Protein AF-A0A7H8KN00-F1 (afdb_monomer_lite)

Structure (mmCIF, N/CA/C/O backbone):
data_AF-A0A7H8KN00-F1
#
_entry.id   AF-A0A7H8KN00-F1
#
loop_
_atom_site.group_PDB
_atom_site.id
_atom_site.type_symbol
_atom_site.label_atom_id
_atom_site.label_alt_id
_atom_site.label_comp_id
_atom_site.label_asym_id
_atom_site.label_entity_id
_atom_site.label_seq_id
_atom_site.pdbx_PDB_ins_code
_atom_site.Cartn_x
_atom_site.Cartn_y
_atom_site.Cartn_z
_atom_site.occupancy
_atom_site.B_iso_or_equiv
_atom_site.auth_seq_id
_atom_site.auth_comp_id
_atom_site.auth_asym_id
_atom_site.auth_atom_id
_atom_site.pdbx_PDB_model_num
ATOM 1 N N . MET A 1 1 ? 14.198 -11.177 31.071 1.00 37.75 1 MET A N 1
ATOM 2 C CA . MET A 1 1 ? 13.698 -10.735 29.752 1.00 37.75 1 MET A CA 1
ATOM 3 C C . MET A 1 1 ? 12.282 -11.263 29.580 1.00 37.75 1 MET A C 1
ATOM 5 O O . MET A 1 1 ? 12.148 -12.464 29.371 1.00 37.75 1 MET A O 1
ATOM 9 N N . PRO A 1 2 ? 11.218 -10.468 29.792 1.00 42.84 2 PRO A N 1
ATOM 10 C CA . PRO A 1 2 ? 9.869 -11.000 29.688 1.00 42.84 2 PRO A CA 1
ATOM 11 C C . PRO A 1 2 ? 9.470 -11.055 28.212 1.00 42.84 2 PRO A C 1
ATOM 13 O O . PRO A 1 2 ? 9.406 -10.031 27.537 1.00 42.84 2 PRO A O 1
ATOM 16 N N . ALA A 1 3 ? 9.197 -12.261 27.717 1.00 46.72 3 ALA A N 1
ATOM 17 C CA . ALA A 1 3 ? 8.541 -12.461 26.437 1.00 46.72 3 ALA A CA 1
ATOM 18 C C . ALA A 1 3 ? 7.151 -11.815 26.507 1.00 46.72 3 ALA A C 1
ATOM 20 O O . ALA A 1 3 ? 6.270 -12.284 27.234 1.00 46.72 3 ALA A O 1
ATOM 21 N N . HIS A 1 4 ? 6.966 -10.717 25.778 1.00 47.62 4 HIS A N 1
ATOM 22 C CA . HIS A 1 4 ? 5.667 -10.102 25.558 1.00 47.62 4 HIS A CA 1
ATOM 23 C C . HIS A 1 4 ? 4.838 -11.100 24.740 1.00 47.62 4 HIS A C 1
ATOM 25 O O . HIS A 1 4 ? 4.836 -11.065 23.514 1.00 47.62 4 HIS A O 1
ATOM 31 N N . ARG A 1 5 ? 4.173 -12.056 25.408 1.00 51.81 5 ARG A N 1
ATOM 32 C CA . ARG A 1 5 ? 3.122 -12.868 24.787 1.00 51.81 5 ARG A CA 1
ATOM 33 C C . ARG A 1 5 ? 2.062 -11.879 24.323 1.00 51.81 5 ARG A C 1
ATOM 35 O O . ARG A 1 5 ? 1.227 -11.449 25.118 1.00 51.81 5 ARG A O 1
ATOM 42 N N . ALA A 1 6 ? 2.163 -11.447 23.068 1.00 53.91 6 ALA A N 1
ATOM 43 C CA . ALA A 1 6 ? 1.174 -10.602 22.430 1.00 53.91 6 ALA A CA 1
ATOM 44 C C . ALA A 1 6 ? -0.190 -11.240 22.703 1.00 53.91 6 ALA A C 1
ATOM 46 O O . ALA A 1 6 ? -0.405 -12.412 22.387 1.00 53.91 6 ALA A O 1
ATOM 47 N N . ARG A 1 7 ? -1.065 -10.509 23.405 1.00 56.62 7 ARG A N 1
ATOM 48 C CA . ARG A 1 7 ? -2.392 -11.007 23.782 1.00 56.62 7 ARG A CA 1
ATOM 49 C C . ARG A 1 7 ? -3.075 -11.544 22.518 1.00 56.62 7 ARG A C 1
ATOM 51 O O . ARG A 1 7 ? -3.018 -10.854 21.502 1.00 56.62 7 ARG A O 1
ATOM 58 N N . PRO A 1 8 ? -3.740 -12.710 22.561 1.00 59.53 8 PRO A N 1
ATOM 59 C CA . PRO A 1 8 ? -4.266 -13.369 21.362 1.00 59.53 8 PRO A CA 1
ATOM 60 C C . PRO A 1 8 ? -5.185 -12.461 20.534 1.00 59.53 8 PRO A C 1
ATOM 62 O O . PRO A 1 8 ? -5.143 -12.501 19.315 1.00 59.53 8 PRO A O 1
ATOM 65 N N . HIS A 1 9 ? -5.915 -11.559 21.193 1.00 57.94 9 HIS A N 1
ATOM 66 C CA . HIS A 1 9 ? -6.816 -10.597 20.557 1.00 57.94 9 HIS A CA 1
ATOM 67 C C . HIS A 1 9 ? -6.057 -9.599 19.670 1.00 57.94 9 HIS A C 1
ATOM 69 O O . HIS A 1 9 ? -6.457 -9.356 18.545 1.00 57.94 9 HIS A O 1
ATOM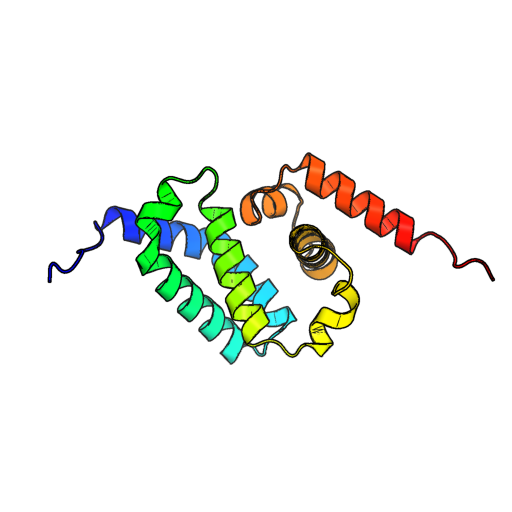 75 N N . ARG A 1 10 ? -4.878 -9.134 20.109 1.00 63.31 10 ARG A N 1
ATOM 76 C CA . ARG A 1 10 ? -4.038 -8.224 19.316 1.00 63.31 10 ARG A CA 1
ATOM 77 C C . ARG A 1 10 ? -3.553 -8.880 18.026 1.00 63.31 10 ARG A C 1
ATOM 79 O O . ARG A 1 10 ? -3.495 -8.225 16.997 1.00 63.31 10 ARG A O 1
ATOM 86 N N . ARG A 1 11 ? -3.201 -10.169 18.077 1.00 67.75 11 ARG A N 1
ATOM 87 C CA . ARG A 1 11 ? -2.819 -10.911 16.868 1.00 67.75 11 ARG A CA 1
ATOM 88 C C . ARG A 1 11 ? -4.012 -11.107 15.934 1.00 67.75 11 ARG A C 1
ATOM 90 O O . ARG A 1 11 ? -3.840 -10.954 14.736 1.00 67.75 11 ARG A O 1
ATOM 97 N N . LEU A 1 12 ? -5.203 -11.365 16.478 1.00 71.81 12 LEU A N 1
ATOM 98 C CA . LEU A 1 12 ? -6.435 -11.472 15.692 1.00 71.81 12 LEU A CA 1
ATOM 99 C C . LEU A 1 12 ? -6.794 -10.153 14.993 1.00 71.81 12 LEU A C 1
ATOM 101 O O . LEU A 1 12 ? -7.153 -10.193 13.823 1.00 71.81 12 LEU A O 1
ATOM 105 N N . ASP A 1 13 ? -6.626 -9.004 15.655 1.00 81.44 13 ASP A N 1
ATOM 106 C CA . ASP A 1 13 ? -6.885 -7.687 15.050 1.00 81.44 13 ASP A CA 1
ATOM 107 C C . ASP A 1 13 ? -5.926 -7.399 13.882 1.00 81.44 13 ASP A C 1
ATOM 109 O O . ASP A 1 13 ? -6.341 -6.891 12.841 1.00 81.44 13 ASP A O 1
ATOM 113 N N . LEU A 1 14 ? -4.648 -7.772 14.028 1.00 81.56 14 LEU A N 1
ATOM 114 C CA . LEU A 1 14 ? -3.653 -7.634 12.962 1.00 81.56 14 LEU A CA 1
ATOM 115 C C . LEU A 1 14 ? -3.961 -8.564 11.783 1.00 81.56 14 LEU A C 1
ATOM 117 O O . LEU A 1 14 ? -3.899 -8.131 10.637 1.00 81.56 14 LEU A O 1
ATOM 121 N N . THR A 1 15 ? -4.316 -9.825 12.050 1.00 85.00 15 THR A N 1
ATOM 122 C CA . THR A 1 15 ? -4.708 -10.786 11.007 1.00 85.00 15 THR A CA 1
ATOM 123 C C . THR A 1 15 ? -5.985 -10.344 10.293 1.00 85.00 15 THR A C 1
ATOM 125 O O . THR A 1 15 ? -6.054 -10.417 9.072 1.00 85.00 15 THR A O 1
ATOM 128 N N . ALA A 1 16 ? -6.972 -9.821 11.022 1.00 87.19 16 ALA A N 1
ATOM 129 C CA . ALA A 1 16 ? -8.196 -9.294 10.430 1.00 87.19 16 ALA A CA 1
ATOM 130 C C . ALA A 1 16 ? -7.914 -8.089 9.519 1.00 87.19 16 ALA A C 1
ATOM 132 O O . ALA A 1 16 ? -8.439 -8.030 8.408 1.00 87.19 16 ALA A O 1
ATOM 133 N N . LEU A 1 17 ? -7.049 -7.162 9.951 1.00 85.62 17 LEU A N 1
ATOM 134 C CA . LEU A 1 17 ? -6.622 -6.034 9.121 1.00 85.62 17 LEU A CA 1
ATOM 135 C C . LEU A 1 17 ? -5.854 -6.510 7.881 1.00 85.62 17 LEU A C 1
ATOM 137 O O . LEU A 1 17 ? -6.114 -6.032 6.773 1.00 85.62 17 LEU A O 1
ATOM 141 N N . HIS A 1 18 ? -4.929 -7.457 8.067 1.00 87.31 18 HIS A N 1
ATOM 142 C CA . HIS A 1 18 ? -4.182 -8.075 6.979 1.00 87.31 18 HIS A CA 1
ATOM 143 C C . HIS A 1 18 ? -5.142 -8.637 5.934 1.00 87.31 18 HIS A C 1
ATOM 145 O O . HIS A 1 18 ? -5.074 -8.236 4.778 1.00 87.31 18 HIS A O 1
ATOM 151 N N . ASP A 1 19 ? -6.079 -9.495 6.333 1.00 88.31 19 ASP A N 1
ATOM 152 C CA . ASP A 1 19 ? -6.991 -10.175 5.413 1.00 88.31 19 ASP A CA 1
ATOM 153 C C . ASP A 1 19 ? -7.952 -9.208 4.713 1.00 88.31 19 ASP A C 1
ATOM 155 O O . ASP A 1 19 ? -8.208 -9.362 3.515 1.00 88.31 19 ASP A O 1
ATOM 159 N N . LEU A 1 20 ? -8.421 -8.172 5.417 1.00 87.88 20 LEU A N 1
ATOM 160 C CA . LEU A 1 20 ? -9.302 -7.141 4.865 1.00 87.88 20 LEU A CA 1
ATOM 161 C C . LEU A 1 20 ? -8.651 -6.383 3.699 1.00 87.88 20 LEU A C 1
ATOM 163 O O . LEU A 1 20 ? -9.302 -6.109 2.688 1.00 87.88 20 LEU A O 1
ATOM 167 N N . HIS A 1 21 ? -7.363 -6.057 3.816 1.00 87.44 21 HIS A N 1
ATOM 168 C CA . HIS A 1 21 ? -6.653 -5.231 2.836 1.00 87.44 21 HIS A CA 1
ATOM 169 C C . HIS A 1 21 ? -5.626 -6.001 1.995 1.00 87.44 21 HIS A C 1
ATOM 171 O O . HIS A 1 21 ? -5.031 -5.423 1.082 1.00 87.44 21 HIS A O 1
ATOM 177 N N . ARG A 1 22 ? -5.472 -7.315 2.213 1.00 88.69 22 ARG A N 1
ATOM 178 C CA . ARG A 1 22 ? -4.463 -8.178 1.574 1.00 88.69 22 ARG A CA 1
ATOM 179 C C . ARG A 1 22 ? -4.409 -8.003 0.065 1.00 88.69 22 ARG A C 1
ATOM 181 O O . ARG A 1 22 ? -3.341 -7.859 -0.522 1.00 88.69 22 ARG A O 1
ATOM 188 N N . ARG A 1 23 ? -5.579 -7.992 -0.579 1.00 90.12 23 ARG A N 1
ATOM 189 C CA . ARG A 1 23 ? -5.690 -7.844 -2.036 1.00 90.12 23 ARG A CA 1
ATOM 190 C C . ARG A 1 23 ? -5.150 -6.498 -2.524 1.00 90.12 23 ARG A C 1
ATOM 192 O O . ARG A 1 23 ? -4.568 -6.440 -3.603 1.00 90.12 23 ARG A O 1
ATOM 199 N N . HIS A 1 24 ? -5.358 -5.428 -1.764 1.00 90.19 24 HIS A N 1
ATOM 200 C CA . HIS A 1 24 ? -4.896 -4.089 -2.122 1.00 90.19 24 HIS A CA 1
ATOM 201 C C . HIS A 1 24 ? -3.389 -3.947 -1.898 1.00 90.19 24 HIS A C 1
ATOM 203 O O . HIS A 1 24 ? -2.700 -3.432 -2.776 1.00 90.19 24 HIS A O 1
ATOM 209 N N . TYR A 1 25 ? -2.870 -4.490 -0.793 1.00 90.31 25 TYR A N 1
ATOM 210 C CA . TYR A 1 25 ? -1.431 -4.533 -0.527 1.00 90.31 25 TYR A CA 1
ATOM 211 C C . TYR A 1 25 ? -0.668 -5.307 -1.605 1.00 90.31 25 TYR A C 1
ATOM 213 O O . TYR A 1 25 ? 0.314 -4.797 -2.140 1.00 90.31 25 TYR A O 1
ATOM 221 N N . LEU A 1 26 ? -1.158 -6.488 -1.998 1.00 91.00 26 LEU A N 1
ATOM 222 C CA . LEU A 1 26 ? -0.521 -7.292 -3.045 1.00 91.00 26 LEU A CA 1
ATOM 223 C C . LEU A 1 26 ? -0.534 -6.596 -4.403 1.00 91.00 26 LEU A C 1
ATOM 225 O O . LEU A 1 26 ? 0.504 -6.517 -5.048 1.00 91.00 26 LEU A O 1
ATOM 229 N N . ARG A 1 27 ? -1.668 -6.014 -4.807 1.00 91.00 27 ARG A N 1
ATOM 230 C CA . ARG A 1 27 ? -1.751 -5.250 -6.062 1.00 91.00 27 ARG A CA 1
ATOM 231 C C . ARG A 1 27 ? -0.766 -4.084 -6.109 1.00 91.00 27 ARG A C 1
ATOM 233 O O . ARG A 1 27 ? -0.199 -3.807 -7.161 1.00 91.00 27 ARG A O 1
ATOM 240 N N . TYR A 1 28 ? -0.567 -3.397 -4.984 1.00 90.19 28 TYR A N 1
ATOM 241 C CA . TYR A 1 28 ? 0.445 -2.349 -4.889 1.00 90.19 28 TYR A CA 1
ATOM 242 C C . TYR A 1 28 ? 1.865 -2.913 -4.993 1.00 90.19 28 TYR A C 1
ATOM 244 O O . TYR A 1 28 ? 2.682 -2.384 -5.743 1.00 90.19 28 TYR A O 1
ATOM 252 N N . ALA A 1 29 ? 2.158 -3.998 -4.278 1.00 92.12 29 ALA A N 1
ATOM 253 C CA . ALA A 1 29 ? 3.474 -4.621 -4.299 1.00 92.12 29 ALA A CA 1
ATOM 254 C C . ALA A 1 29 ? 3.836 -5.158 -5.696 1.00 92.12 29 ALA A C 1
ATOM 256 O O . ALA A 1 29 ? 4.934 -4.902 -6.182 1.00 92.12 29 ALA A O 1
ATOM 257 N N . GLU A 1 30 ? 2.900 -5.805 -6.391 1.00 92.00 30 GLU A N 1
ATOM 258 C CA . GLU A 1 30 ? 3.064 -6.331 -7.757 1.00 92.00 30 GLU A CA 1
ATOM 259 C C . GLU A 1 30 ? 3.282 -5.239 -8.819 1.00 92.00 30 GLU A C 1
ATOM 261 O O . GLU A 1 30 ? 3.849 -5.504 -9.880 1.00 92.00 30 GLU A O 1
ATOM 266 N N . LEU A 1 31 ? 2.873 -3.994 -8.549 1.00 89.81 31 LEU A N 1
ATOM 267 C CA . LEU A 1 31 ? 3.163 -2.869 -9.440 1.00 89.81 31 LEU A CA 1
ATOM 268 C C . LEU A 1 31 ? 4.671 -2.562 -9.489 1.00 89.81 31 LEU A C 1
ATOM 270 O O . LEU A 1 31 ? 5.215 -2.169 -10.528 1.00 89.81 31 LEU A O 1
ATOM 274 N N . LEU A 1 32 ? 5.348 -2.730 -8.354 1.00 88.44 32 LEU A N 1
ATOM 275 C CA . LEU A 1 32 ? 6.730 -2.299 -8.149 1.00 88.44 32 LEU A CA 1
ATOM 276 C C . LEU A 1 32 ? 7.722 -3.466 -8.113 1.00 88.44 32 LEU A C 1
ATOM 278 O O . LEU A 1 32 ? 8.884 -3.276 -8.471 1.00 88.44 32 LEU A O 1
ATOM 282 N N . LEU A 1 33 ? 7.260 -4.659 -7.742 1.00 91.06 33 LEU A N 1
ATOM 283 C CA . LEU A 1 33 ? 8.062 -5.856 -7.509 1.00 91.06 33 LEU A CA 1
ATOM 284 C C . LEU A 1 33 ? 7.592 -7.032 -8.369 1.00 91.06 33 LEU A C 1
ATOM 286 O O . LEU A 1 33 ? 6.485 -7.051 -8.903 1.00 91.06 33 LEU A O 1
ATOM 290 N N . HIS A 1 34 ? 8.436 -8.057 -8.471 1.00 89.75 34 HIS A N 1
ATOM 291 C CA . HIS A 1 34 ? 8.004 -9.363 -8.959 1.00 89.75 34 HIS A CA 1
ATOM 292 C C . HIS A 1 34 ? 7.114 -10.056 -7.919 1.00 89.75 34 HIS A C 1
ATOM 294 O O . HIS A 1 34 ? 7.284 -9.847 -6.723 1.00 89.75 34 HIS A O 1
ATOM 300 N N . ALA A 1 35 ? 6.201 -10.928 -8.360 1.00 86.25 35 ALA A N 1
ATOM 301 C CA . ALA A 1 35 ? 5.207 -11.564 -7.486 1.00 86.25 35 ALA A CA 1
ATOM 302 C C . ALA A 1 35 ? 5.811 -12.277 -6.256 1.00 86.25 35 ALA A C 1
ATOM 304 O O . ALA A 1 35 ? 5.266 -12.190 -5.159 1.00 86.25 35 ALA A O 1
ATOM 305 N N . ALA A 1 36 ? 6.962 -12.942 -6.413 1.00 87.75 36 ALA A N 1
ATOM 306 C CA . ALA A 1 36 ? 7.643 -13.604 -5.299 1.00 87.75 36 ALA A CA 1
ATOM 307 C C . ALA A 1 36 ? 8.153 -12.605 -4.243 1.00 87.75 36 ALA A C 1
ATOM 309 O O . ALA A 1 36 ? 7.991 -12.831 -3.045 1.00 87.75 36 ALA A O 1
ATOM 310 N N . ASP A 1 37 ? 8.726 -11.484 -4.685 1.00 89.75 37 ASP A N 1
ATOM 311 C CA . ASP A 1 37 ? 9.205 -10.427 -3.793 1.00 89.75 37 ASP A CA 1
ATOM 312 C C . ASP A 1 37 ? 8.045 -9.625 -3.197 1.00 89.75 37 ASP A C 1
ATOM 314 O O . ASP A 1 37 ? 8.142 -9.175 -2.062 1.00 89.75 37 ASP A O 1
ATOM 318 N N . ALA A 1 38 ? 6.933 -9.493 -3.926 1.00 90.50 38 ALA A N 1
ATOM 319 C CA . ALA A 1 38 ? 5.722 -8.837 -3.453 1.00 90.50 38 ALA A CA 1
ATOM 320 C C . ALA A 1 38 ? 5.143 -9.551 -2.227 1.00 90.50 38 ALA A C 1
ATOM 322 O O . ALA A 1 38 ? 4.918 -8.909 -1.207 1.00 90.50 38 ALA A O 1
ATOM 323 N N . HIS A 1 39 ? 4.959 -10.873 -2.294 1.00 89.00 39 HIS A N 1
ATOM 324 C CA . HIS A 1 39 ? 4.488 -11.651 -1.146 1.00 89.00 39 HIS A CA 1
ATOM 325 C C . HIS A 1 39 ? 5.433 -11.537 0.051 1.00 89.00 39 HIS A C 1
ATOM 327 O O . HIS A 1 39 ? 4.978 -11.200 1.140 1.00 89.00 39 HIS A O 1
ATOM 333 N N . ARG A 1 40 ? 6.742 -11.720 -0.173 1.00 89.69 40 ARG A N 1
ATOM 334 C CA . ARG A 1 40 ? 7.750 -11.605 0.889 1.00 89.69 40 ARG A CA 1
ATOM 335 C C . ARG A 1 40 ? 7.741 -10.220 1.539 1.00 89.69 40 ARG A C 1
ATOM 337 O O . ARG A 1 40 ? 7.779 -10.129 2.754 1.00 89.69 40 ARG A O 1
ATOM 344 N N . ALA A 1 41 ? 7.625 -9.153 0.750 1.00 91.69 41 ALA A N 1
ATOM 345 C CA . ALA A 1 41 ? 7.574 -7.788 1.268 1.00 91.69 41 ALA A CA 1
ATOM 346 C C . ALA A 1 41 ? 6.355 -7.538 2.168 1.00 91.69 41 ALA A C 1
ATOM 348 O O . ALA A 1 41 ? 6.464 -6.798 3.143 1.00 91.69 41 ALA A O 1
ATOM 349 N N . ILE A 1 42 ? 5.198 -8.132 1.844 1.00 91.12 42 ILE A N 1
ATOM 350 C CA . ILE A 1 42 ? 4.006 -8.039 2.697 1.00 91.12 42 ILE A CA 1
ATOM 351 C C . ILE A 1 42 ? 4.214 -8.825 3.990 1.00 91.12 42 ILE A C 1
ATOM 353 O O . ILE A 1 42 ? 3.947 -8.282 5.059 1.00 91.12 42 ILE A O 1
ATOM 357 N N . ASP A 1 43 ? 4.712 -10.058 3.904 1.00 90.25 43 ASP A N 1
ATOM 358 C CA . ASP A 1 43 ? 4.951 -10.893 5.084 1.00 90.25 43 ASP A CA 1
ATOM 359 C C . ASP A 1 43 ? 5.967 -10.224 6.032 1.00 90.25 43 ASP A C 1
ATOM 361 O O . ASP A 1 43 ? 5.663 -10.024 7.208 1.00 90.25 43 ASP A O 1
ATOM 365 N N . ASP A 1 44 ? 7.099 -9.744 5.503 1.00 89.94 44 ASP A N 1
ATOM 366 C CA . ASP A 1 44 ? 8.131 -9.026 6.266 1.00 89.94 44 ASP A CA 1
ATOM 367 C C . ASP A 1 44 ? 7.567 -7.753 6.931 1.00 89.94 44 ASP A C 1
ATOM 369 O O . ASP A 1 44 ? 7.841 -7.470 8.102 1.00 89.94 44 ASP A O 1
ATOM 373 N N . ALA A 1 45 ? 6.728 -6.992 6.215 1.00 91.25 45 ALA A N 1
ATOM 374 C CA . ALA A 1 45 ? 6.091 -5.797 6.764 1.00 91.25 45 ALA A CA 1
ATOM 375 C C . ALA A 1 45 ? 5.139 -6.131 7.922 1.00 91.25 45 ALA A C 1
ATOM 377 O O . ALA A 1 45 ? 5.102 -5.408 8.920 1.00 91.25 45 ALA A O 1
ATOM 378 N N . PHE A 1 46 ? 4.370 -7.216 7.811 1.00 87.62 46 PHE A N 1
ATOM 379 C CA . PHE A 1 46 ? 3.436 -7.642 8.852 1.00 87.62 46 PHE A CA 1
ATOM 380 C C . PHE A 1 46 ? 4.132 -8.275 10.057 1.00 87.62 46 PHE A C 1
ATOM 382 O O . PHE A 1 46 ? 3.678 -8.069 11.187 1.00 87.62 46 PHE A O 1
ATOM 389 N N . ASP A 1 47 ? 5.259 -8.948 9.851 1.00 88.12 47 ASP A N 1
ATOM 390 C CA . ASP A 1 47 ? 6.120 -9.416 10.934 1.00 88.12 47 ASP A CA 1
ATOM 391 C C . ASP A 1 47 ? 6.705 -8.235 11.723 1.00 88.12 47 ASP A C 1
ATOM 393 O O . ASP A 1 47 ? 6.610 -8.208 12.953 1.00 88.12 47 ASP A O 1
ATOM 397 N N . ALA A 1 48 ? 7.197 -7.195 11.039 1.00 87.44 48 ALA A N 1
ATOM 398 C CA . ALA A 1 48 ? 7.664 -5.966 11.686 1.00 87.44 48 ALA A CA 1
ATOM 399 C C . ALA A 1 48 ? 6.530 -5.215 12.416 1.00 87.44 48 ALA A C 1
ATOM 401 O O . ALA A 1 48 ? 6.703 -4.717 13.536 1.00 87.44 48 ALA A O 1
ATOM 402 N N . LEU A 1 49 ? 5.335 -5.156 11.817 1.00 87.69 49 LEU A N 1
ATOM 403 C CA . LEU A 1 49 ? 4.152 -4.572 12.454 1.00 87.69 49 LEU A CA 1
ATOM 404 C C . LEU A 1 49 ? 3.752 -5.341 13.712 1.00 87.69 49 LEU A C 1
ATOM 406 O O . LEU A 1 49 ? 3.354 -4.712 14.688 1.00 87.69 49 LEU A O 1
ATOM 410 N N . ALA A 1 50 ? 3.875 -6.669 13.741 1.00 86.75 50 ALA A N 1
ATOM 411 C CA . ALA A 1 50 ? 3.485 -7.480 14.893 1.00 86.75 50 ALA A CA 1
ATOM 412 C C . ALA A 1 50 ? 4.255 -7.118 16.177 1.00 86.75 50 ALA A C 1
ATOM 414 O O . ALA A 1 50 ? 3.709 -7.263 17.278 1.00 86.75 50 ALA A O 1
ATOM 415 N N . GLU A 1 51 ? 5.484 -6.610 16.055 1.00 86.06 51 GLU A N 1
ATOM 416 C CA . GLU A 1 51 ? 6.295 -6.147 17.188 1.00 86.06 51 GLU A CA 1
ATOM 417 C C . GLU A 1 51 ? 5.777 -4.835 17.794 1.00 86.06 51 GLU A C 1
ATOM 419 O O . GLU A 1 51 ? 5.810 -4.653 19.014 1.00 86.06 51 GLU A O 1
ATOM 424 N N . THR A 1 52 ? 5.257 -3.937 16.954 1.00 86.50 52 THR A N 1
ATOM 425 C CA . THR A 1 52 ? 4.815 -2.578 17.331 1.00 86.50 52 THR A CA 1
ATOM 426 C C . THR A 1 52 ? 3.293 -2.400 17.319 1.00 86.50 52 THR A C 1
ATOM 428 O O . THR A 1 52 ? 2.760 -1.337 17.647 1.00 86.50 52 THR A O 1
ATOM 431 N N . TRP A 1 53 ? 2.562 -3.471 17.009 1.00 84.00 53 TRP A N 1
ATOM 432 C CA . TRP A 1 53 ? 1.109 -3.484 16.894 1.00 84.00 53 TRP A CA 1
ATOM 433 C C . TRP A 1 53 ? 0.363 -2.940 18.123 1.00 84.00 53 TRP A C 1
ATOM 435 O O . TRP A 1 53 ? -0.605 -2.197 17.954 1.00 84.00 53 TRP A O 1
ATOM 445 N N . PRO A 1 54 ? 0.790 -3.215 19.376 1.00 80.44 54 PRO A N 1
ATOM 446 C CA . PRO A 1 54 ? 0.139 -2.637 20.548 1.00 80.44 54 PRO A CA 1
ATOM 447 C C . PRO A 1 54 ? 0.149 -1.104 20.571 1.00 80.44 54 PRO A C 1
ATOM 449 O O . PRO A 1 54 ? -0.826 -0.504 21.022 1.00 80.44 54 PRO A O 1
ATOM 452 N N . GLN A 1 55 ? 1.239 -0.477 20.118 1.00 80.69 55 GLN A N 1
ATOM 453 C CA . GLN A 1 55 ? 1.331 0.978 20.017 1.00 80.69 55 GLN A CA 1
ATOM 454 C C . GLN A 1 55 ? 0.446 1.502 18.883 1.00 80.69 55 GLN A C 1
ATOM 456 O O . GLN A 1 55 ? -0.240 2.505 19.060 1.00 80.69 55 GLN A O 1
ATOM 461 N N . ILE A 1 56 ? 0.409 0.792 17.753 1.00 84.56 56 ILE A N 1
ATOM 462 C CA . ILE A 1 56 ? -0.383 1.168 16.574 1.00 84.56 56 ILE A CA 1
ATOM 463 C C . ILE A 1 56 ? -1.884 1.155 16.873 1.00 84.56 56 ILE A C 1
ATOM 465 O O . ILE A 1 56 ? -2.589 2.072 16.474 1.00 84.56 56 ILE A O 1
ATOM 469 N N . LEU A 1 57 ? -2.378 0.191 17.655 1.00 81.94 57 LEU A N 1
ATOM 470 C CA . LEU A 1 57 ? -3.782 0.167 18.090 1.00 81.94 57 LEU A CA 1
ATOM 471 C C . LEU A 1 57 ? -4.195 1.385 18.935 1.00 81.94 57 LEU A C 1
ATOM 473 O O . LEU A 1 57 ? -5.383 1.599 19.154 1.00 81.94 57 LEU A O 1
ATOM 477 N N . SER A 1 58 ? -3.231 2.160 19.437 1.00 80.62 58 SER A N 1
ATOM 478 C CA . SER A 1 58 ? -3.489 3.382 20.206 1.00 80.62 58 SER A CA 1
ATOM 479 C C . SER A 1 58 ? -3.471 4.645 19.336 1.00 80.62 58 SER A C 1
ATOM 481 O O . SER A 1 58 ? -3.671 5.740 19.860 1.00 80.62 58 SER A O 1
ATOM 483 N N . THR A 1 59 ? -3.202 4.524 18.031 1.00 80.50 59 THR A N 1
ATOM 484 C CA . THR A 1 59 ? -3.221 5.648 17.088 1.00 80.50 59 THR A CA 1
ATOM 485 C C . THR A 1 59 ? -4.614 5.854 16.503 1.00 80.50 59 THR A C 1
ATOM 487 O O . THR A 1 59 ? -5.496 5.002 16.599 1.00 80.50 59 THR A O 1
ATOM 490 N N . SER A 1 60 ? -4.810 7.003 15.858 1.00 74.12 60 SER A N 1
ATOM 491 C CA . SER A 1 60 ? -6.081 7.360 15.225 1.00 74.12 60 SER A CA 1
ATOM 492 C C . SER A 1 60 ? -6.417 6.517 13.987 1.00 74.12 60 SER A C 1
ATOM 494 O O . SER A 1 60 ? -7.574 6.491 13.585 1.00 74.12 60 SER A O 1
ATOM 496 N N . SER A 1 61 ? -5.434 5.850 13.364 1.00 83.25 61 SER A N 1
ATOM 497 C CA . SER A 1 61 ? -5.663 4.971 12.208 1.00 83.25 61 SER A CA 1
ATOM 498 C C . SER A 1 61 ? -4.618 3.847 12.129 1.00 83.25 61 SER A C 1
ATOM 500 O O . SER A 1 61 ? -3.537 4.029 11.559 1.00 83.25 61 SER A O 1
ATOM 502 N N . PRO A 1 62 ? -4.936 2.653 12.663 1.00 83.62 62 PRO A N 1
ATOM 503 C CA . PRO A 1 62 ? -4.091 1.467 12.529 1.00 83.62 62 PRO A CA 1
ATOM 504 C C . PRO A 1 62 ? -3.877 1.030 11.072 1.00 83.62 62 PRO A C 1
ATOM 506 O O . PRO A 1 62 ? -2.796 0.559 10.722 1.00 83.62 62 PRO A O 1
ATOM 509 N N . ALA A 1 63 ? -4.887 1.226 10.215 1.00 85.44 63 ALA A N 1
ATOM 510 C CA . ALA A 1 63 ? -4.823 0.903 8.789 1.00 85.44 63 ALA A CA 1
ATOM 511 C C . ALA A 1 63 ? -3.761 1.740 8.060 1.00 85.44 63 ALA A C 1
ATOM 513 O O . ALA A 1 63 ? -2.964 1.191 7.298 1.00 85.44 63 ALA A O 1
ATOM 514 N N . ALA A 1 64 ? -3.679 3.037 8.373 1.00 87.06 64 ALA A N 1
ATOM 515 C CA . ALA A 1 64 ? -2.671 3.935 7.818 1.00 87.06 64 ALA A CA 1
ATOM 516 C C . ALA A 1 64 ? -1.248 3.531 8.217 1.00 87.06 64 ALA A C 1
ATOM 518 O O . ALA A 1 64 ? -0.347 3.522 7.379 1.00 87.06 64 ALA A O 1
ATOM 519 N N . CYS A 1 65 ? -1.041 3.154 9.482 1.00 87.69 65 CYS A N 1
ATOM 520 C CA . CYS A 1 65 ? 0.253 2.658 9.948 1.00 87.69 65 CYS A CA 1
ATOM 521 C C . CYS A 1 65 ? 0.650 1.359 9.232 1.00 87.69 65 CYS A C 1
ATOM 523 O O . CYS A 1 65 ? 1.801 1.210 8.824 1.00 87.69 65 CYS A O 1
ATOM 525 N N . ALA A 1 66 ? -0.298 0.437 9.036 1.00 89.75 66 ALA A N 1
ATOM 526 C CA . ALA A 1 66 ? -0.040 -0.798 8.302 1.00 89.75 66 ALA A CA 1
ATOM 527 C C . ALA A 1 66 ? 0.306 -0.530 6.830 1.00 89.75 66 ALA A C 1
ATOM 529 O O . ALA A 1 66 ? 1.268 -1.089 6.304 1.00 89.75 66 ALA A O 1
ATOM 530 N N . TRP A 1 67 ? -0.424 0.380 6.180 1.00 91.06 67 TRP A N 1
ATOM 531 C CA . TRP A 1 67 ? -0.120 0.817 4.820 1.00 91.06 67 TRP A CA 1
ATOM 532 C C . TRP A 1 67 ? 1.276 1.431 4.704 1.00 91.06 67 TRP A C 1
ATOM 534 O O . TRP A 1 67 ? 2.015 1.079 3.788 1.00 91.06 67 TRP A O 1
ATOM 544 N N . GLN A 1 68 ? 1.664 2.304 5.636 1.00 90.12 68 GLN A N 1
ATOM 545 C CA . GLN A 1 68 ? 3.000 2.904 5.659 1.00 90.12 68 GLN A CA 1
ATOM 546 C C . GLN A 1 68 ? 4.097 1.838 5.762 1.00 90.12 68 GLN A C 1
ATOM 548 O O . GLN A 1 68 ? 5.038 1.864 4.975 1.00 90.12 68 GLN A O 1
ATOM 553 N N . ALA A 1 69 ? 3.944 0.856 6.655 1.00 90.69 69 ALA A N 1
ATOM 554 C CA . ALA A 1 69 ? 4.920 -0.222 6.805 1.00 90.69 69 ALA A CA 1
ATOM 555 C C . ALA A 1 69 ? 5.052 -1.081 5.536 1.00 90.69 69 ALA A C 1
ATOM 557 O O . ALA A 1 69 ? 6.171 -1.368 5.105 1.00 90.69 69 ALA A O 1
ATOM 558 N N . VAL A 1 70 ? 3.926 -1.442 4.908 1.00 91.38 70 VAL A N 1
ATOM 559 C CA . VAL A 1 70 ? 3.902 -2.161 3.621 1.00 91.38 70 VAL A CA 1
ATOM 560 C C . VAL A 1 70 ? 4.588 -1.342 2.532 1.00 91.38 70 VAL A C 1
ATOM 562 O O . VAL A 1 70 ? 5.458 -1.840 1.820 1.00 91.38 70 VAL A O 1
ATOM 565 N N . ARG A 1 71 ? 4.217 -0.068 2.410 1.00 90.31 71 ARG A N 1
ATOM 566 C CA . ARG A 1 71 ? 4.772 0.867 1.434 1.00 90.31 71 ARG A CA 1
ATOM 567 C C . ARG A 1 71 ? 6.284 0.973 1.567 1.00 90.31 71 ARG A C 1
ATOM 569 O O . ARG A 1 71 ? 6.979 0.910 0.557 1.00 90.31 71 ARG A O 1
ATOM 576 N N . ASP A 1 72 ? 6.788 1.129 2.781 1.00 90.12 72 ASP A N 1
ATOM 577 C CA . ASP A 1 72 ? 8.214 1.312 3.023 1.00 90.12 72 ASP A CA 1
ATOM 578 C C . ASP A 1 72 ? 9.008 0.033 2.701 1.00 90.12 72 ASP A C 1
ATOM 580 O O . ASP A 1 72 ? 10.034 0.120 2.027 1.00 90.12 72 ASP A O 1
ATOM 584 N N . HIS A 1 73 ? 8.492 -1.154 3.049 1.00 91.44 73 HIS A N 1
ATOM 585 C CA . HIS A 1 73 ? 9.110 -2.438 2.679 1.00 91.44 73 HIS A CA 1
ATOM 586 C C . HI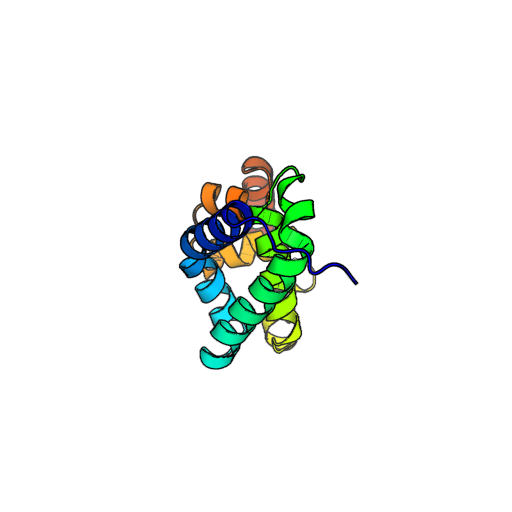S A 1 73 ? 9.112 -2.671 1.166 1.00 91.44 73 HIS A C 1
ATOM 588 O O . HIS A 1 73 ? 10.144 -3.011 0.585 1.00 91.44 73 HIS A O 1
ATOM 594 N N . VAL A 1 74 ? 7.978 -2.436 0.498 1.00 91.56 74 VAL A N 1
ATOM 595 C CA . VAL A 1 74 ? 7.876 -2.577 -0.961 1.00 91.56 74 VAL A CA 1
ATOM 596 C C . VAL A 1 74 ? 8.838 -1.617 -1.659 1.00 91.56 74 VAL A C 1
ATOM 598 O O . VAL A 1 74 ? 9.537 -2.011 -2.589 1.00 91.56 74 VAL A O 1
ATOM 601 N N . ARG A 1 75 ? 8.919 -0.362 -1.203 1.00 89.44 75 ARG A N 1
ATOM 602 C CA . ARG A 1 75 ? 9.805 0.658 -1.784 1.00 89.44 75 ARG A CA 1
ATOM 603 C C . ARG A 1 75 ? 11.282 0.380 -1.532 1.00 89.44 75 ARG A C 1
ATOM 605 O O . ARG A 1 75 ? 12.086 0.707 -2.395 1.00 89.44 75 ARG A O 1
ATOM 612 N N . ALA A 1 76 ? 11.636 -0.221 -0.398 1.00 89.56 76 ALA A N 1
ATOM 613 C CA . ALA A 1 76 ? 13.011 -0.622 -0.106 1.00 89.56 76 ALA A CA 1
ATOM 614 C C . ALA A 1 76 ? 13.524 -1.702 -1.075 1.00 89.56 76 ALA A C 1
ATOM 616 O O . ALA A 1 76 ? 14.715 -1.747 -1.372 1.00 89.56 76 ALA A O 1
ATOM 617 N N . LEU A 1 77 ? 12.622 -2.550 -1.578 1.00 88.44 77 LEU A N 1
ATOM 618 C CA . LEU A 1 77 ? 12.930 -3.618 -2.531 1.00 88.44 77 LEU A CA 1
ATOM 619 C C . LEU A 1 77 ? 12.730 -3.198 -3.995 1.00 88.44 77 LEU A C 1
ATOM 621 O O . LEU A 1 77 ? 13.226 -3.867 -4.901 1.00 88.44 77 LEU A O 1
ATOM 625 N N . ALA A 1 78 ? 11.984 -2.120 -4.242 1.00 89.00 78 ALA A N 1
ATOM 626 C CA . ALA A 1 78 ? 11.642 -1.676 -5.585 1.00 89.00 78 ALA A CA 1
ATOM 627 C C . ALA A 1 78 ? 12.829 -1.025 -6.297 1.00 89.00 78 ALA A C 1
ATOM 629 O O . ALA A 1 78 ? 13.615 -0.286 -5.705 1.00 89.00 78 ALA A O 1
ATOM 630 N N . ASP A 1 79 ? 12.902 -1.224 -7.615 1.00 86.56 79 ASP A N 1
ATOM 631 C CA . ASP A 1 79 ? 13.832 -0.471 -8.451 1.00 86.56 79 ASP A CA 1
ATOM 632 C C . ASP A 1 79 ? 13.452 1.027 -8.414 1.00 86.56 79 ASP A C 1
ATOM 634 O O . ASP A 1 79 ? 12.318 1.377 -8.774 1.00 86.56 79 ASP A O 1
ATOM 638 N N . PRO A 1 80 ? 14.374 1.937 -8.034 1.00 80.69 80 PRO A N 1
ATOM 639 C CA . PRO A 1 80 ? 14.109 3.373 -7.987 1.00 80.69 80 PRO A CA 1
ATOM 640 C C . PRO A 1 80 ? 13.542 3.935 -9.297 1.00 80.69 80 PRO A C 1
ATOM 642 O O . PRO A 1 80 ? 12.777 4.902 -9.277 1.00 80.69 80 PRO A O 1
ATOM 645 N N . THR A 1 81 ? 13.880 3.332 -10.442 1.00 83.69 81 THR A N 1
ATOM 646 C CA . THR A 1 81 ? 13.384 3.726 -11.768 1.00 83.69 81 THR A CA 1
ATOM 647 C C . THR A 1 81 ? 11.868 3.596 -11.902 1.00 83.69 81 THR A C 1
ATOM 649 O O . THR A 1 81 ? 11.258 4.447 -12.552 1.00 83.69 81 THR A O 1
ATOM 652 N N . ARG A 1 82 ? 11.239 2.621 -11.227 1.00 81.00 82 ARG A N 1
ATOM 653 C CA . ARG A 1 82 ? 9.781 2.388 -11.250 1.00 81.00 82 ARG A CA 1
ATOM 654 C C . ARG A 1 82 ? 8.990 3.546 -10.643 1.00 81.00 82 ARG A C 1
ATOM 656 O O . ARG A 1 82 ? 7.870 3.810 -11.064 1.00 81.00 82 ARG A O 1
ATOM 663 N N . LEU A 1 83 ? 9.579 4.255 -9.679 1.00 79.50 83 LEU A N 1
ATOM 664 C CA . LEU A 1 83 ? 8.936 5.356 -8.953 1.00 79.50 83 LEU A CA 1
ATOM 665 C C . LEU A 1 83 ? 9.362 6.745 -9.441 1.00 79.50 83 LEU A C 1
ATOM 667 O O . LEU A 1 83 ? 8.781 7.742 -9.004 1.00 79.50 83 LEU A O 1
ATOM 671 N N . ARG A 1 84 ? 10.329 6.842 -10.367 1.00 82.50 84 ARG A N 1
ATOM 672 C CA . ARG A 1 84 ? 10.808 8.132 -10.905 1.00 82.50 84 ARG A CA 1
ATOM 673 C C . ARG A 1 84 ? 9.698 9.049 -11.423 1.00 82.50 84 ARG A C 1
ATOM 675 O O . ARG A 1 84 ? 9.768 10.233 -11.095 1.00 82.50 84 ARG A O 1
ATOM 682 N N . PRO A 1 85 ? 8.670 8.571 -12.157 1.00 80.19 85 PRO A N 1
ATOM 683 C CA . PRO A 1 85 ? 7.598 9.445 -12.640 1.00 80.19 85 PRO A CA 1
ATOM 684 C C . PRO A 1 85 ? 6.871 10.177 -11.509 1.00 80.19 85 PRO A C 1
ATOM 686 O O . PRO A 1 85 ? 6.435 11.311 -11.674 1.00 80.19 85 PRO A O 1
ATOM 689 N N . THR A 1 86 ? 6.792 9.551 -10.336 1.00 81.06 86 THR A N 1
ATOM 690 C CA . THR A 1 86 ? 6.104 10.082 -9.159 1.00 81.06 86 THR A CA 1
ATOM 691 C C . THR A 1 86 ? 7.049 10.665 -8.112 1.00 81.06 86 THR A C 1
ATOM 693 O O . THR A 1 86 ? 6.577 11.207 -7.121 1.00 81.06 86 THR A O 1
ATOM 696 N N . ALA A 1 87 ? 8.372 10.602 -8.302 1.00 82.25 87 ALA A N 1
ATOM 697 C CA . ALA A 1 87 ? 9.366 10.970 -7.285 1.00 82.25 87 ALA A CA 1
ATOM 698 C C . ALA A 1 87 ? 9.304 12.442 -6.833 1.00 82.25 87 ALA A C 1
ATOM 700 O O . ALA A 1 87 ? 9.782 12.768 -5.754 1.00 82.25 87 ALA A O 1
ATOM 701 N N . HIS A 1 88 ? 8.704 13.316 -7.642 1.00 82.31 88 HIS A N 1
ATOM 702 C CA . HIS A 1 88 ? 8.511 14.736 -7.342 1.00 82.31 88 HIS A CA 1
ATOM 703 C C . HIS A 1 88 ? 7.297 15.025 -6.437 1.00 82.31 88 HIS A C 1
ATOM 705 O O . HIS A 1 88 ? 7.093 1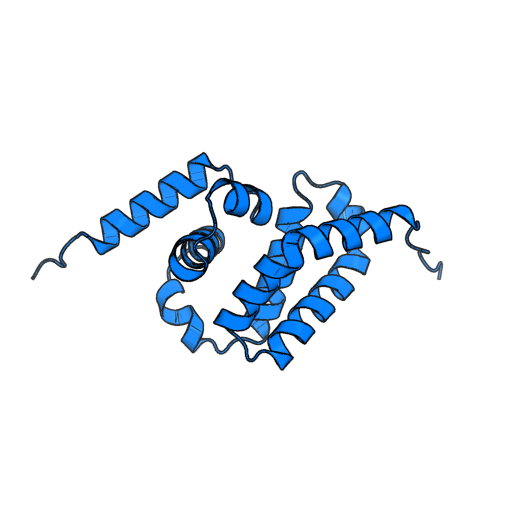6.171 -6.043 1.00 82.31 88 HIS A O 1
ATOM 711 N N . LEU A 1 89 ? 6.464 14.018 -6.162 1.00 84.31 89 LEU A N 1
ATOM 712 C CA . LEU A 1 89 ? 5.260 14.133 -5.343 1.00 84.31 89 LEU A CA 1
ATOM 713 C C . LEU A 1 89 ? 5.545 13.749 -3.891 1.00 84.31 89 LEU A C 1
ATOM 715 O O . LEU A 1 89 ? 6.391 12.894 -3.616 1.00 84.31 89 LEU A O 1
ATOM 719 N N . GLU A 1 90 ? 4.776 14.318 -2.966 1.00 84.44 90 GLU A N 1
ATOM 720 C CA . GLU A 1 90 ? 4.830 13.910 -1.564 1.00 84.44 90 GLU A CA 1
ATOM 721 C C . GLU A 1 90 ? 4.310 12.471 -1.377 1.00 84.44 90 GLU A C 1
ATOM 723 O O . GLU A 1 90 ? 3.439 12.032 -2.132 1.00 84.44 90 GLU A O 1
ATOM 728 N N . PRO A 1 91 ? 4.782 11.731 -0.352 1.00 82.12 91 PRO A N 1
ATOM 729 C CA . PRO A 1 91 ? 4.354 10.366 -0.032 1.00 82.12 91 PRO A CA 1
ATOM 730 C C . PRO A 1 91 ? 2.862 10.079 -0.214 1.00 82.12 91 PRO A C 1
ATOM 732 O O . PRO A 1 91 ? 2.486 9.157 -0.931 1.00 82.12 91 PRO A O 1
ATOM 735 N N . HIS A 1 92 ? 2.023 10.915 0.387 1.00 78.56 92 HIS A N 1
ATOM 736 C CA . HIS A 1 92 ? 0.576 10.755 0.391 1.00 78.56 92 HIS A CA 1
ATOM 737 C C . HIS A 1 92 ? -0.058 11.069 -0.978 1.00 78.56 92 HIS A C 1
ATOM 739 O O . HIS A 1 92 ? -1.059 10.463 -1.353 1.00 78.56 92 HIS A O 1
ATOM 745 N N . GLN A 1 93 ? 0.539 11.975 -1.761 1.00 81.94 93 GLN A N 1
ATOM 746 C CA . GLN A 1 93 ? 0.110 12.275 -3.133 1.00 81.94 93 GLN A CA 1
ATOM 747 C C . GLN A 1 93 ? 0.473 11.139 -4.089 1.00 81.94 93 GLN A C 1
ATOM 749 O O . GLN A 1 93 ? -0.319 10.794 -4.963 1.00 81.94 93 GLN A O 1
ATOM 754 N N . GLN A 1 94 ? 1.657 10.542 -3.914 1.00 85.00 94 GLN A N 1
ATOM 755 C CA . GLN A 1 94 ? 2.076 9.364 -4.673 1.00 85.00 94 GLN A CA 1
ATOM 756 C C . GLN A 1 94 ? 1.122 8.199 -4.435 1.00 85.00 94 GLN A C 1
ATOM 758 O O . GLN A 1 94 ? 0.684 7.566 -5.392 1.00 85.00 94 GLN A O 1
ATOM 763 N N . ASP A 1 95 ? 0.790 7.934 -3.172 1.00 84.69 95 ASP A N 1
ATOM 764 C CA . ASP A 1 95 ? -0.090 6.830 -2.809 1.00 84.69 95 ASP A CA 1
ATOM 765 C C . ASP A 1 95 ? -1.495 7.057 -3.380 1.00 84.69 95 ASP A C 1
ATOM 767 O O . ASP A 1 95 ? -2.013 6.183 -4.068 1.00 84.69 95 ASP A O 1
ATOM 771 N N . ALA A 1 96 ? -2.070 8.255 -3.221 1.00 84.50 96 ALA A N 1
ATOM 772 C CA . ALA A 1 96 ? -3.361 8.588 -3.826 1.00 84.50 96 ALA A CA 1
ATOM 773 C C . ALA A 1 96 ? -3.355 8.409 -5.354 1.00 84.50 96 ALA A C 1
ATOM 775 O O . ALA A 1 96 ? -4.284 7.823 -5.907 1.00 84.50 96 ALA A O 1
ATOM 776 N N . LEU A 1 97 ? -2.298 8.857 -6.040 1.00 84.88 97 LEU A N 1
ATOM 777 C CA . LEU A 1 97 ? -2.184 8.724 -7.492 1.00 84.88 97 LEU A CA 1
ATOM 778 C C . LEU A 1 97 ? -2.046 7.260 -7.934 1.00 84.88 97 LEU A C 1
ATOM 780 O O . LEU A 1 97 ? -2.738 6.838 -8.856 1.00 84.88 97 LEU A O 1
ATOM 784 N N . LEU A 1 98 ? -1.164 6.478 -7.308 1.00 86.44 98 LEU A N 1
ATOM 785 C CA . LEU A 1 98 ? -0.933 5.080 -7.687 1.00 86.44 98 LEU A CA 1
ATOM 786 C C . LEU A 1 98 ? -2.159 4.213 -7.373 1.00 86.44 98 LEU A C 1
ATOM 788 O O . LEU A 1 98 ? -2.601 3.433 -8.217 1.00 86.44 98 LEU A O 1
ATOM 792 N N . LEU A 1 99 ? -2.749 4.379 -6.190 1.00 87.50 99 LEU A N 1
ATOM 793 C CA . LEU A 1 99 ? -3.919 3.613 -5.769 1.00 87.50 99 LEU A CA 1
ATOM 794 C C . LEU A 1 99 ? -5.156 3.949 -6.612 1.00 87.50 99 LEU A C 1
ATOM 796 O O . LEU A 1 99 ? -5.900 3.046 -6.994 1.00 87.50 99 LEU A O 1
ATOM 800 N N . HIS A 1 100 ? -5.363 5.223 -6.947 1.00 86.12 100 HIS A N 1
ATOM 801 C CA . HIS A 1 100 ? -6.518 5.632 -7.740 1.00 86.12 100 HIS A CA 1
ATOM 802 C C . HIS A 1 100 ? -6.329 5.362 -9.233 1.00 86.12 100 HIS A C 1
ATOM 804 O O . HIS A 1 100 ? -7.159 4.710 -9.856 1.00 86.12 100 HIS A O 1
ATOM 810 N N . THR A 1 101 ? -5.234 5.841 -9.819 1.00 82.62 101 THR A N 1
ATOM 811 C CA . THR A 1 101 ? -5.060 5.844 -11.277 1.00 82.62 101 THR A CA 1
ATOM 812 C C . THR A 1 101 ? -4.593 4.492 -11.804 1.00 82.62 101 THR A C 1
ATOM 814 O O . THR A 1 101 ? -5.003 4.091 -12.889 1.00 82.62 101 THR A O 1
ATOM 817 N N . VAL A 1 102 ? -3.744 3.778 -11.057 1.00 83.69 102 VAL A N 1
ATOM 818 C CA . VAL A 1 102 ? -3.177 2.497 -11.513 1.00 83.69 102 VAL A CA 1
ATOM 819 C C . VAL A 1 102 ? -3.985 1.313 -10.996 1.00 83.69 102 VAL A C 1
ATOM 821 O O . VAL A 1 102 ? -4.256 0.3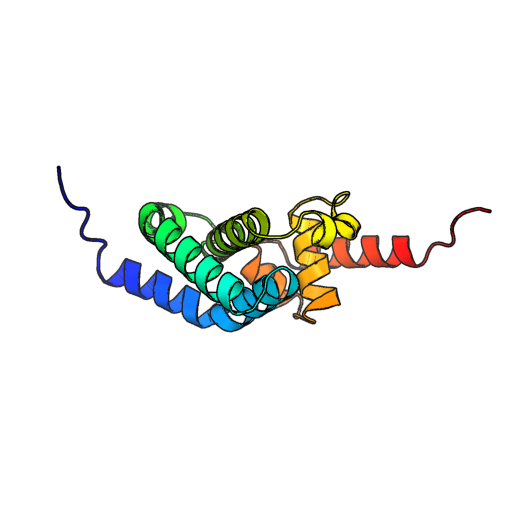83 -11.752 1.00 83.69 102 VAL A O 1
ATOM 824 N N . LEU A 1 103 ? -4.398 1.339 -9.725 1.00 84.56 103 LEU A N 1
ATOM 825 C CA . LEU A 1 103 ? -5.150 0.230 -9.122 1.00 84.56 103 LEU A CA 1
ATOM 826 C C . LEU A 1 103 ? -6.674 0.393 -9.192 1.00 84.56 103 LEU A C 1
ATOM 828 O O . LEU A 1 103 ? -7.386 -0.534 -8.793 1.00 84.56 103 LEU A O 1
ATOM 832 N N . ALA A 1 104 ? -7.164 1.525 -9.715 1.00 87.25 104 ALA A N 1
ATOM 833 C CA . ALA A 1 104 ? -8.587 1.846 -9.841 1.00 87.25 104 ALA A CA 1
ATOM 834 C C . ALA A 1 104 ? -9.359 1.682 -8.519 1.00 87.25 104 ALA A C 1
ATOM 836 O O . ALA A 1 104 ? -10.516 1.254 -8.515 1.00 87.25 104 ALA A O 1
ATOM 837 N N . LEU A 1 105 ? -8.710 1.977 -7.385 1.00 86.12 105 LEU A N 1
ATOM 838 C CA . LEU A 1 105 ? -9.362 1.898 -6.084 1.00 86.12 105 LEU A CA 1
ATOM 839 C C . LEU A 1 105 ? -10.299 3.095 -5.882 1.00 86.12 105 LEU A C 1
ATOM 841 O O . LEU A 1 105 ? -9.962 4.226 -6.264 1.00 86.12 105 LEU A O 1
ATOM 845 N N . PRO A 1 106 ? -11.478 2.858 -5.283 1.00 85.62 106 PRO A N 1
ATOM 846 C CA . PRO A 1 106 ? -12.397 3.929 -4.960 1.00 85.62 106 PRO A CA 1
ATOM 847 C C . PRO A 1 106 ? -11.840 4.755 -3.790 1.00 85.62 106 PRO A C 1
ATOM 849 O O . PRO A 1 106 ? -10.990 4.313 -3.015 1.00 85.62 106 PRO A O 1
ATOM 852 N N . ILE A 1 107 ? -12.254 6.015 -3.727 1.00 80.19 107 ILE A N 1
ATOM 853 C CA . ILE A 1 107 ? -11.597 7.056 -2.924 1.00 80.19 107 ILE A CA 1
ATOM 854 C C . ILE A 1 107 ? -11.804 6.837 -1.423 1.00 80.19 107 ILE A C 1
ATOM 856 O O . ILE A 1 107 ? -10.905 7.129 -0.641 1.00 80.19 107 ILE A O 1
ATOM 860 N N . ASP A 1 108 ? -12.947 6.283 -1.036 1.00 82.56 108 ASP A N 1
ATOM 861 C CA . ASP A 1 108 ? -13.244 5.806 0.316 1.00 82.56 108 ASP A CA 1
ATOM 862 C C . ASP A 1 108 ? -12.246 4.729 0.761 1.00 82.56 108 ASP A C 1
ATOM 864 O O . ASP A 1 108 ? -11.639 4.854 1.819 1.00 82.56 108 ASP A O 1
ATOM 868 N N . VAL A 1 109 ? -11.962 3.746 -0.097 1.00 84.00 109 VAL A N 1
ATOM 869 C CA . VAL A 1 109 ? -10.959 2.709 0.197 1.00 84.00 109 VAL A CA 1
ATOM 870 C C . VAL A 1 109 ? -9.556 3.308 0.306 1.00 84.00 109 VAL A C 1
ATOM 872 O O . VAL A 1 109 ? -8.773 2.877 1.146 1.00 84.00 109 VAL A O 1
ATOM 875 N N . ILE A 1 110 ? -9.217 4.307 -0.514 1.00 85.31 110 ILE A N 1
ATOM 876 C CA . ILE A 1 110 ? -7.921 5.000 -0.430 1.00 85.31 110 ILE A CA 1
ATOM 877 C C . ILE A 1 110 ? -7.811 5.787 0.878 1.00 85.31 110 ILE A C 1
ATOM 879 O O . ILE A 1 110 ? -6.765 5.739 1.525 1.00 85.31 110 ILE A O 1
ATOM 883 N N . ALA A 1 111 ? -8.869 6.493 1.275 1.00 84.56 111 ALA A N 1
ATOM 884 C CA . ALA A 1 111 ? -8.931 7.235 2.529 1.00 84.56 111 ALA A CA 1
ATOM 885 C C . ALA A 1 111 ? -8.737 6.301 3.733 1.00 84.56 111 ALA A C 1
ATOM 887 O O . ALA A 1 111 ? -7.853 6.541 4.555 1.00 84.56 111 ALA A O 1
ATOM 888 N N . ASP A 1 112 ? -9.463 5.183 3.767 1.00 83.69 112 ASP A N 1
ATOM 889 C CA . ASP A 1 112 ? -9.352 4.180 4.829 1.00 83.69 112 ASP A CA 1
ATOM 890 C C . ASP A 1 112 ? -7.946 3.564 4.896 1.00 83.69 112 ASP A C 1
ATOM 892 O O . ASP A 1 112 ? -7.366 3.436 5.975 1.00 83.69 112 ASP A O 1
ATOM 896 N N . LEU A 1 113 ? -7.363 3.221 3.743 1.00 82.81 113 LEU A N 1
ATOM 897 C CA . LEU A 1 113 ? -6.050 2.575 3.661 1.00 82.81 113 LEU A CA 1
ATOM 898 C C . LEU A 1 113 ? -4.908 3.525 4.045 1.00 82.81 113 LEU A C 1
ATOM 900 O O . LEU A 1 113 ? -3.958 3.118 4.705 1.00 82.81 113 LEU A O 1
ATOM 904 N N . THR A 1 114 ? -4.980 4.786 3.616 1.00 83.69 114 THR A N 1
ATOM 905 C CA . THR A 1 114 ? -3.902 5.772 3.809 1.00 83.69 114 THR A CA 1
ATOM 906 C C . THR A 1 114 ? -4.068 6.607 5.078 1.00 83.69 114 THR A C 1
ATOM 908 O O . THR A 1 114 ? -3.135 7.306 5.471 1.00 83.69 114 THR A O 1
ATOM 911 N N . GLY A 1 115 ? -5.241 6.554 5.720 1.00 80.50 115 GLY A N 1
ATOM 912 C CA . GLY A 1 115 ? -5.621 7.435 6.827 1.00 80.50 115 GLY A CA 1
ATOM 913 C C . GLY A 1 115 ? -5.836 8.891 6.418 1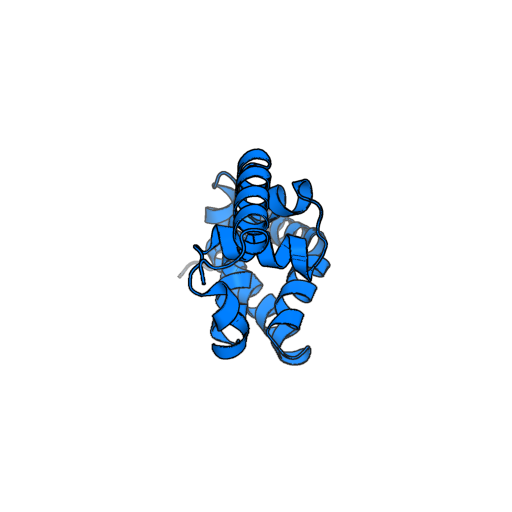.00 80.50 115 GLY A C 1
ATOM 914 O O . GLY A 1 115 ? -5.915 9.756 7.289 1.00 80.50 115 GLY A O 1
ATOM 915 N N . ALA A 1 116 ? -5.885 9.179 5.115 1.00 77.75 116 ALA A N 1
ATOM 916 C CA . ALA A 1 116 ? -6.175 10.507 4.602 1.00 77.75 116 ALA A CA 1
ATOM 917 C C . ALA A 1 116 ? -7.682 10.784 4.641 1.00 77.75 116 ALA A C 1
ATOM 919 O O . ALA A 1 116 ? -8.500 9.886 4.463 1.00 77.75 116 ALA A O 1
ATOM 920 N N . GLU A 1 117 ? -8.065 12.049 4.800 1.00 71.94 117 GLU A N 1
ATOM 921 C CA . GLU A 1 117 ? -9.463 12.440 4.649 1.00 71.94 117 GLU A CA 1
ATOM 922 C C . GLU A 1 117 ? -9.888 12.299 3.177 1.00 71.94 117 GLU A C 1
ATOM 924 O O . GLU A 1 117 ? -9.175 12.737 2.268 1.00 71.94 117 GLU A O 1
ATOM 929 N N . ALA A 1 118 ? -11.067 11.724 2.918 1.00 69.38 118 ALA A N 1
ATOM 930 C CA . ALA A 1 118 ? -11.570 11.518 1.555 1.00 69.38 118 ALA A CA 1
ATOM 931 C C . ALA A 1 118 ? -11.620 12.825 0.736 1.00 69.38 118 ALA A C 1
ATOM 933 O O . ALA A 1 118 ? -11.330 12.828 -0.464 1.00 69.38 118 ALA A O 1
ATOM 934 N N . ALA A 1 119 ? -11.903 13.956 1.394 1.00 65.69 119 ALA A N 1
ATOM 935 C CA . ALA A 1 119 ? -11.851 15.284 0.788 1.00 65.69 119 ALA A CA 1
ATOM 936 C C . ALA A 1 119 ? -10.431 15.663 0.317 1.00 65.69 119 ALA A C 1
ATOM 938 O O . ALA A 1 119 ? -10.264 16.185 -0.788 1.00 65.69 119 ALA A O 1
ATOM 939 N N . THR A 1 120 ? -9.397 15.347 1.102 1.00 74.69 120 THR A N 1
ATOM 940 C CA . THR A 1 120 ? -7.986 15.567 0.744 1.00 74.69 120 THR A CA 1
ATOM 941 C C . THR A 1 120 ? -7.565 14.706 -0.446 1.00 74.69 120 THR A C 1
ATOM 943 O O . THR A 1 120 ? -6.880 15.199 -1.344 1.00 74.69 120 THR A O 1
ATOM 946 N N . VAL A 1 121 ? -8.010 13.445 -0.507 1.00 71.44 121 VAL A N 1
ATOM 947 C CA . VAL A 1 121 ? -7.755 12.558 -1.657 1.00 71.44 121 VAL A CA 1
ATOM 948 C C . VAL A 1 121 ? -8.381 13.143 -2.931 1.00 71.44 121 VAL A C 1
ATOM 950 O O . VAL A 1 121 ? -7.706 13.252 -3.955 1.00 71.44 121 VAL A O 1
ATOM 953 N N . HIS A 1 122 ? -9.629 13.619 -2.854 1.00 71.88 122 HIS A N 1
ATOM 954 C CA . HIS A 1 122 ? -10.319 14.296 -3.962 1.00 71.88 122 HIS A CA 1
ATOM 955 C C . HIS A 1 122 ? -9.557 15.519 -4.489 1.00 71.88 122 HIS A C 1
ATOM 957 O O . HIS A 1 122 ? -9.377 15.676 -5.700 1.00 71.88 122 HIS A O 1
ATOM 963 N N . VAL A 1 123 ? -9.110 16.398 -3.588 1.00 75.94 123 VAL A N 1
ATOM 964 C CA . VAL A 1 123 ? -8.400 17.634 -3.950 1.00 75.94 123 VAL A CA 1
ATOM 965 C C . VAL A 1 123 ? -7.057 17.325 -4.611 1.00 75.94 123 VAL A C 1
ATOM 967 O O . VAL A 1 123 ? -6.723 17.934 -5.633 1.00 75.94 123 VAL A O 1
ATOM 970 N N . HIS A 1 124 ? -6.304 16.355 -4.086 1.00 71.75 124 HIS A N 1
ATOM 971 C CA . HIS A 1 124 ? -5.037 15.949 -4.689 1.00 71.75 124 HIS A CA 1
ATOM 972 C C . HIS A 1 124 ? -5.223 15.384 -6.094 1.00 71.75 124 HIS A C 1
ATOM 974 O O . HIS A 1 124 ? -4.511 15.805 -7.007 1.00 71.75 124 HIS A O 1
ATOM 980 N N . LEU A 1 125 ? -6.206 14.504 -6.294 1.00 74.44 125 LEU A N 1
ATOM 981 C CA . LEU A 1 125 ? -6.478 13.927 -7.609 1.00 74.44 125 LEU A CA 1
ATOM 982 C C . LEU A 1 125 ? -6.866 15.003 -8.627 1.00 74.44 125 LEU A C 1
ATOM 984 O O . LEU A 1 125 ? -6.255 15.063 -9.691 1.00 74.44 125 LEU A O 1
ATOM 988 N N . ARG A 1 126 ? -7.773 15.926 -8.272 1.00 74.50 126 ARG A N 1
ATOM 989 C CA . ARG A 1 126 ? -8.115 17.072 -9.138 1.00 74.50 126 ARG A CA 1
ATOM 990 C C . ARG A 1 126 ? -6.891 17.891 -9.529 1.00 74.50 126 ARG A C 1
ATOM 992 O O . ARG A 1 126 ? -6.695 18.180 -10.703 1.00 74.50 126 ARG A O 1
ATOM 999 N N . THR A 1 127 ? -6.047 18.231 -8.558 1.00 71.62 127 THR A N 1
ATOM 1000 C CA . THR A 1 127 ? -4.858 19.062 -8.798 1.00 71.62 127 THR A CA 1
ATOM 1001 C C . THR A 1 127 ? -3.854 18.373 -9.729 1.00 71.62 127 THR A C 1
ATOM 1003 O O . THR A 1 127 ? -3.203 19.032 -10.541 1.00 71.62 127 THR A O 1
ATOM 1006 N N . LEU A 1 128 ? -3.719 17.047 -9.637 1.00 67.56 128 LEU A N 1
ATOM 1007 C CA . LEU A 1 128 ? -2.834 16.269 -10.507 1.00 67.56 128 LEU A CA 1
ATOM 1008 C C . LEU A 1 128 ? -3.407 16.132 -11.924 1.00 67.56 128 LEU A C 1
ATOM 1010 O O . LEU A 1 128 ? -2.664 16.312 -12.890 1.00 67.56 128 LEU A O 1
ATOM 1014 N N . THR A 1 129 ? -4.714 15.904 -12.065 1.00 66.19 129 THR A N 1
ATOM 1015 C CA . THR A 1 129 ? -5.388 15.868 -13.372 1.00 66.19 129 THR A CA 1
ATOM 1016 C C . THR A 1 129 ? -5.340 17.227 -14.074 1.00 66.19 129 THR A C 1
ATOM 1018 O O . THR A 1 129 ? -4.987 17.287 -15.250 1.00 66.19 129 THR A O 1
ATOM 1021 N N . ASP A 1 130 ? -5.578 18.328 -13.356 1.00 64.50 130 ASP A N 1
ATOM 1022 C CA . ASP A 1 130 ? -5.501 19.691 -13.905 1.00 64.50 130 ASP A CA 1
ATOM 1023 C C . ASP A 1 130 ? -4.074 20.055 -14.356 1.00 64.50 130 ASP A C 1
ATOM 1025 O O . ASP A 1 130 ? -3.876 20.784 -15.331 1.00 64.50 130 ASP A O 1
ATOM 1029 N N . ARG A 1 131 ? -3.042 19.529 -13.680 1.00 58.94 131 ARG A N 1
ATOM 1030 C CA . ARG A 1 131 ? -1.642 19.690 -14.105 1.00 58.94 131 ARG A CA 1
ATOM 1031 C C . ARG A 1 131 ? -1.315 18.883 -15.356 1.00 58.94 131 ARG A C 1
ATOM 1033 O O . ARG A 1 131 ? -0.586 19.400 -16.195 1.00 58.94 131 ARG A O 1
ATOM 1040 N N . ALA A 1 132 ? -1.846 17.669 -15.485 1.00 58.47 132 ALA A N 1
ATOM 1041 C CA . ALA A 1 132 ? -1.660 16.834 -16.670 1.00 58.47 132 ALA A CA 1
ATOM 1042 C C . ALA A 1 132 ? -2.414 17.377 -17.899 1.00 58.47 132 ALA A C 1
ATOM 1044 O O . ALA A 1 132 ? -1.941 17.231 -19.022 1.00 58.47 132 ALA A O 1
ATOM 1045 N N . ALA A 1 133 ? -3.559 18.033 -17.689 1.00 57.06 133 ALA A N 1
ATOM 1046 C CA . ALA A 1 133 ? -4.371 18.635 -18.748 1.00 57.06 133 ALA A CA 1
ATOM 1047 C C . ALA A 1 133 ? -3.842 19.991 -19.249 1.00 57.06 133 ALA A C 1
ATOM 1049 O O . ALA A 1 133 ? -4.304 20.491 -20.275 1.00 57.06 133 ALA A O 1
ATOM 1050 N N . ARG A 1 134 ? -2.888 20.610 -18.542 1.00 47.66 134 ARG A N 1
ATOM 1051 C CA . ARG A 1 134 ? -2.325 21.906 -18.927 1.00 47.66 134 ARG A CA 1
ATOM 1052 C C . ARG A 1 134 ? -1.217 21.704 -19.971 1.00 47.66 134 ARG A C 1
ATOM 1054 O O . ARG A 1 134 ? -0.177 21.146 -19.621 1.00 47.66 134 ARG A O 1
ATOM 1061 N N . PRO A 1 135 ? -1.395 22.160 -21.226 1.00 45.91 135 PRO A N 1
ATOM 1062 C CA . PRO A 1 135 ? -0.342 22.072 -22.230 1.00 45.91 135 PRO A CA 1
ATOM 1063 C C . PRO A 1 135 ? 0.875 22.882 -21.767 1.00 45.91 135 PRO A C 1
ATOM 1065 O O . PRO A 1 135 ? 0.729 23.982 -21.225 1.00 45.91 135 PRO A O 1
ATOM 1068 N N . ALA A 1 136 ? 2.072 22.319 -21.945 1.00 45.50 136 ALA A N 1
ATOM 1069 C CA . ALA A 1 136 ? 3.317 23.033 -21.687 1.00 45.50 136 ALA A CA 1
ATOM 1070 C C . ALA A 1 136 ? 3.344 24.319 -22.537 1.00 45.50 136 ALA A C 1
ATOM 1072 O O . ALA A 1 136 ? 2.998 24.247 -23.720 1.00 45.50 136 ALA A O 1
ATOM 1073 N N . PRO A 1 137 ? 3.708 25.487 -21.974 1.00 47.09 137 PRO A N 1
ATOM 1074 C CA . PRO A 1 137 ? 3.914 26.673 -22.791 1.00 47.09 137 PRO A CA 1
ATOM 1075 C C . PRO A 1 137 ? 5.089 26.397 -23.736 1.00 47.09 137 PRO A C 1
ATOM 1077 O O . PRO A 1 137 ? 6.175 26.039 -23.275 1.00 47.09 137 PRO A O 1
ATOM 1080 N N . GLY A 1 138 ? 4.810 26.466 -25.040 1.00 51.97 138 GLY A N 1
ATOM 1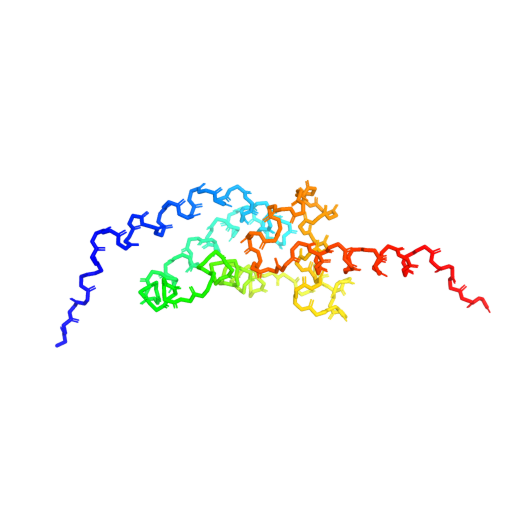081 C CA . GLY A 1 138 ? 5.809 26.370 -26.106 1.00 51.97 138 GLY A CA 1
ATOM 1082 C C . GLY A 1 138 ? 6.727 27.579 -26.166 1.00 51.97 138 GLY A C 1
ATOM 1083 O O . GLY A 1 138 ? 6.362 28.634 -25.596 1.00 51.97 138 GLY A O 1
#

Radius of gyration: 16.65 Å; chains: 1; bounding box: 27×40×56 Å

Foldseek 3Di:
DDDPPPPVVLVVVLVVLCVVCVVVLLLVLVLFDPNVLSVVLLVVLSVVCSVCSVVLVVDPASLQVSLVSSVVSSVVPGDVVSCVVVPVDDPLLSQLCCCCVVVVDDLVVSCNNNVNDSVVSVVSVVVVVVVVPDDDDD

pLDDT: mean 79.84, std 12.69, range [37.75, 92.12]

Sequence (138 aa):
MPAHRARPHRRLDLTALHDLHRRHYLRYAELLLHAADAHRAIDDAFDALAETWPQILSTSSPAACAWQAVRDHVRALADPTRLRPTAHLEPHQQDALLLHTVLALPIDVIADLTGAEAATVHVHLRTLTDRAARPAPG

Secondary structure (DSSP, 8-state):
-------HHHHHHHHHHHHHHHHHHHHHHHHHS-HHHHHHHHHHHHHHHHHHHHHHTTSS-HHHHHHHHHHHHHHHHS-HHHHGGGTTS-HHHHHHHIIIIIT---HHHHHHHHT--HHHHHHHHHHHHHHHSSPPP-